Protein AF-A0A4P7UDT1-F1 (afdb_monomer_lite)

Organism: NCBI:txid402297

Foldseek 3Di:
DDDDDPPPDDPPDDDDPDDDDDDDWDQLVPPPDFAQFWKWFADPVGIDGQKGWRDRWDADPVRFIKTKMDGNVQVVVCVVVVDHGPIDIDGSRGMITD

Secondary structure (DSSP, 8-state):
------S-SSS--PPP--SPPP---EEGGG-S--TT-EEEEEETTEEEEEEEE-S--EE-TTS-EEEEEEEHHHHHHHHHH-PPP--EEEEGGGEEE-

Radius of gyration: 20.78 Å; chains: 1; bounding box: 38×53×63 Å

Sequence (98 aa):
MAGDEALGRDERRLPYFGAPPSRTPRLVVEEPTLRGKRVVLSRPHGFVYDVRAVSELWTNDDGHLCVEVVT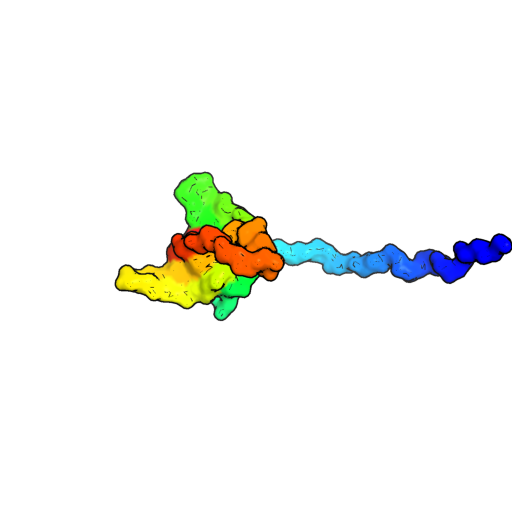EEEYFRWMFTQEQPTIVTYPARLVWVE

Structure (mmCIF, N/CA/C/O backbone):
data_AF-A0A4P7UDT1-F1
#
_entry.id   AF-A0A4P7UDT1-F1
#
loop_
_atom_site.group_PDB
_atom_site.id
_atom_site.type_symbol
_atom_site.label_atom_id
_atom_site.label_alt_id
_atom_site.label_comp_id
_atom_site.label_asym_id
_atom_site.label_entity_id
_atom_site.label_seq_id
_atom_site.pdbx_PDB_ins_code
_atom_site.Cartn_x
_atom_site.Cartn_y
_atom_site.Cartn_z
_atom_site.occupancy
_atom_site.B_iso_or_equiv
_atom_site.auth_seq_id
_atom_site.auth_comp_id
_atom_site.auth_asym_id
_atom_site.auth_atom_id
_atom_site.pdbx_PDB_model_num
ATOM 1 N N . MET A 1 1 ? 4.849 37.231 -45.504 1.00 44.09 1 MET A N 1
ATOM 2 C CA . MET A 1 1 ? 5.560 35.974 -45.201 1.00 44.09 1 MET A CA 1
ATOM 3 C C . MET A 1 1 ? 6.898 36.339 -44.578 1.00 44.09 1 MET A C 1
ATOM 5 O O . MET A 1 1 ? 7.850 36.570 -45.305 1.00 44.09 1 MET A O 1
ATOM 9 N N . ALA A 1 2 ? 6.934 36.507 -43.257 1.00 41.53 2 ALA A N 1
ATOM 10 C CA . ALA A 1 2 ? 8.158 36.715 -42.486 1.00 41.53 2 ALA A CA 1
ATOM 11 C C . ALA A 1 2 ? 8.116 35.673 -41.366 1.00 41.53 2 ALA A C 1
ATOM 13 O O . ALA A 1 2 ? 7.378 35.831 -40.396 1.00 41.53 2 ALA A O 1
ATOM 14 N N . GLY A 1 3 ? 8.765 34.537 -41.621 1.00 45.84 3 GLY A N 1
ATOM 15 C CA . GLY A 1 3 ? 8.861 33.421 -40.692 1.00 45.84 3 GLY A CA 1
ATOM 16 C C . GLY A 1 3 ? 9.952 33.693 -39.665 1.00 45.84 3 GLY A C 1
ATOM 17 O O . GLY A 1 3 ? 11.097 33.923 -40.026 1.00 45.84 3 GLY A O 1
ATOM 18 N N . ASP A 1 4 ? 9.549 33.758 -38.402 1.00 51.47 4 ASP A N 1
ATOM 19 C CA . ASP A 1 4 ? 9.953 32.806 -37.361 1.00 51.47 4 ASP A CA 1
ATOM 20 C C . ASP A 1 4 ? 11.408 32.280 -37.365 1.00 51.47 4 ASP A C 1
ATOM 22 O O . ASP A 1 4 ? 11.638 31.075 -37.358 1.00 51.47 4 ASP A O 1
ATOM 26 N N . GLU A 1 5 ? 12.414 33.160 -37.353 1.00 52.66 5 GLU A N 1
ATOM 27 C CA . GLU A 1 5 ? 13.832 32.751 -37.247 1.00 52.66 5 GLU A CA 1
ATOM 28 C C . GLU A 1 5 ? 14.544 33.241 -35.973 1.00 52.66 5 GLU A C 1
ATOM 30 O O . GLU A 1 5 ? 15.762 33.403 -35.951 1.00 52.66 5 GLU A O 1
ATOM 35 N N . ALA A 1 6 ? 13.816 33.440 -34.868 1.00 49.12 6 ALA A N 1
ATOM 36 C CA . ALA A 1 6 ? 14.423 33.919 -33.619 1.00 49.12 6 ALA A CA 1
ATOM 37 C C . ALA A 1 6 ? 14.121 33.098 -32.351 1.00 49.12 6 ALA A C 1
ATOM 39 O O . ALA A 1 6 ? 14.422 33.573 -31.263 1.00 49.12 6 ALA A O 1
ATOM 40 N N . LEU A 1 7 ? 13.642 31.848 -32.442 1.00 52.78 7 LEU A N 1
ATOM 41 C CA . LEU A 1 7 ? 13.769 30.886 -31.324 1.00 52.78 7 LEU A CA 1
ATOM 42 C C . LEU A 1 7 ? 15.093 30.105 -31.440 1.00 52.78 7 LEU A C 1
ATOM 44 O O . LEU A 1 7 ? 15.168 28.881 -31.596 1.00 52.78 7 LEU A O 1
ATOM 48 N N . GLY A 1 8 ? 16.180 30.874 -31.448 1.00 47.62 8 GLY A N 1
ATOM 49 C CA . GLY A 1 8 ? 17.544 30.414 -31.652 1.00 47.62 8 GLY A CA 1
ATOM 50 C C . GLY A 1 8 ? 18.122 29.699 -30.430 1.00 47.62 8 GLY A C 1
ATOM 51 O O . GLY A 1 8 ? 18.698 30.311 -29.543 1.00 47.62 8 GLY A O 1
ATOM 52 N N . ARG A 1 9 ? 18.077 28.368 -30.487 1.00 53.47 9 ARG A N 1
ATOM 53 C CA . ARG A 1 9 ? 19.122 27.429 -30.027 1.00 53.47 9 ARG A CA 1
ATOM 54 C C . ARG A 1 9 ? 19.406 27.202 -28.532 1.00 53.47 9 ARG A C 1
ATOM 56 O O . ARG A 1 9 ? 20.021 26.170 -28.276 1.00 53.47 9 ARG A O 1
ATOM 63 N N . ASP A 1 10 ? 18.948 28.024 -27.587 1.00 57.03 10 ASP A N 1
ATOM 64 C CA . ASP A 1 10 ? 19.366 27.889 -26.167 1.00 57.03 10 ASP A CA 1
ATOM 65 C C . ASP A 1 10 ? 18.245 27.573 -25.145 1.00 57.03 10 ASP A C 1
ATOM 67 O O . ASP A 1 10 ? 18.504 27.381 -23.965 1.00 57.03 10 ASP A O 1
ATOM 71 N N . GLU A 1 11 ? 16.984 27.433 -25.573 1.00 55.72 11 GLU A N 1
ATOM 72 C CA . GLU A 1 11 ? 15.851 27.204 -24.644 1.00 55.72 11 GLU A CA 1
ATOM 73 C C . GLU A 1 11 ? 15.430 25.732 -24.460 1.00 55.72 11 GLU A C 1
ATOM 75 O O . GLU A 1 11 ? 14.542 25.432 -23.667 1.00 55.72 11 GLU A O 1
ATOM 80 N N . ARG A 1 12 ? 16.017 24.771 -25.187 1.00 64.88 12 ARG A N 1
ATOM 81 C CA . ARG A 1 12 ? 15.441 23.407 -25.287 1.00 64.88 12 ARG A CA 1
ATOM 82 C C . ARG A 1 12 ? 16.254 22.276 -24.674 1.00 64.88 12 ARG A C 1
ATOM 84 O O . ARG A 1 12 ? 15.881 21.114 -24.834 1.00 64.88 12 ARG A O 1
AT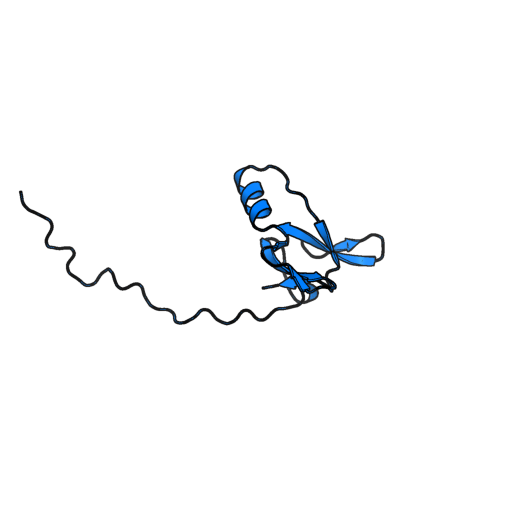OM 91 N N . ARG A 1 13 ? 17.342 22.563 -23.957 1.00 70.62 13 ARG A N 1
ATOM 92 C CA . ARG A 1 13 ? 18.051 21.512 -23.220 1.00 70.62 13 ARG A CA 1
ATOM 93 C C . ARG A 1 13 ? 17.503 21.440 -21.801 1.00 70.62 13 ARG A C 1
ATOM 95 O O . ARG A 1 13 ? 17.963 22.155 -20.919 1.00 70.62 13 ARG A O 1
ATOM 102 N N . LEU A 1 14 ? 16.507 20.572 -21.604 1.00 80.69 14 LEU A N 1
ATOM 103 C CA . LEU A 1 14 ? 15.998 20.264 -20.269 1.00 80.69 14 LEU A CA 1
ATOM 104 C C . LEU A 1 14 ? 17.175 19.882 -19.355 1.00 80.69 14 LEU A C 1
ATOM 106 O O . LEU A 1 14 ? 18.045 19.109 -19.783 1.00 80.69 14 LEU A O 1
ATOM 110 N N . PRO A 1 15 ? 17.236 20.425 -18.128 1.00 82.94 15 PRO A N 1
ATOM 111 C CA . PRO A 1 15 ? 18.303 20.096 -17.200 1.00 82.94 15 PRO A CA 1
ATOM 112 C C . PRO A 1 15 ? 18.291 18.592 -16.921 1.00 82.94 15 PRO A C 1
ATOM 114 O O . PRO A 1 15 ? 17.261 18.007 -16.586 1.00 82.94 15 PRO A O 1
ATOM 117 N N . TYR A 1 16 ? 19.451 17.957 -17.082 1.00 84.06 16 TYR A N 1
ATOM 118 C CA . TYR A 1 16 ? 19.631 16.569 -16.683 1.00 84.06 16 TYR A CA 1
ATOM 119 C C . TYR A 1 16 ? 19.961 16.523 -15.193 1.00 84.06 16 TYR A C 1
ATOM 121 O O . TYR A 1 16 ? 21.006 17.017 -14.773 1.00 84.06 16 TYR A O 1
ATOM 129 N N . PHE A 1 17 ? 19.077 15.915 -14.405 1.00 85.56 17 PHE A N 1
ATOM 130 C CA . PHE A 1 17 ? 19.215 15.815 -12.949 1.00 85.56 17 PHE A CA 1
ATOM 131 C C . PHE A 1 17 ? 19.909 14.530 -12.474 1.00 85.56 17 PHE A C 1
ATOM 133 O O . PHE A 1 17 ? 19.969 14.276 -11.275 1.00 85.56 17 PHE A O 1
ATOM 140 N N . GLY A 1 18 ? 20.443 13.714 -13.387 1.00 88.38 18 GLY A N 1
ATOM 141 C CA . GLY A 1 18 ? 20.952 12.387 -13.044 1.00 88.38 18 GLY A CA 1
ATOM 142 C C . GLY A 1 18 ? 19.872 11.305 -13.101 1.00 88.38 18 GLY A C 1
ATOM 143 O O . GLY A 1 18 ? 18.760 11.529 -13.581 1.00 88.38 18 GLY A O 1
ATOM 144 N N . ALA A 1 19 ? 20.221 10.113 -12.617 1.00 87.88 19 ALA A N 1
ATOM 145 C CA . ALA A 1 19 ? 19.252 9.047 -12.398 1.00 87.88 19 ALA A CA 1
ATOM 146 C C . ALA A 1 19 ? 18.496 9.298 -11.082 1.00 87.88 19 ALA A C 1
ATOM 148 O O . ALA A 1 19 ? 19.113 9.751 -10.112 1.00 87.88 19 ALA A O 1
ATOM 149 N N . PRO A 1 20 ? 17.188 8.993 -11.011 1.00 86.38 20 PRO A N 1
ATOM 150 C CA . PRO A 1 20 ? 16.486 9.003 -9.738 1.00 86.38 20 PRO A CA 1
ATOM 151 C C . PRO A 1 20 ? 17.167 8.024 -8.766 1.00 86.38 20 PRO A C 1
ATOM 153 O O . PRO A 1 20 ? 17.650 6.972 -9.198 1.00 86.38 20 PRO A O 1
ATOM 156 N N . PRO A 1 21 ? 17.217 8.348 -7.464 1.00 85.12 21 PRO A N 1
ATOM 157 C CA . PRO A 1 21 ? 17.770 7.437 -6.475 1.00 85.12 21 PRO A CA 1
ATOM 158 C C . PRO A 1 21 ? 16.983 6.122 -6.460 1.00 85.12 21 PRO A C 1
ATOM 160 O O . PRO A 1 21 ? 15.763 6.109 -6.654 1.00 85.12 21 PRO A O 1
ATOM 163 N N . SER A 1 22 ? 17.687 5.017 -6.207 1.00 83.75 22 SER A N 1
ATOM 164 C CA . SER A 1 22 ? 17.055 3.711 -6.041 1.00 83.75 22 SER A CA 1
ATOM 165 C C . SER A 1 22 ? 16.052 3.750 -4.893 1.00 83.75 22 SER A C 1
ATOM 167 O O . SER A 1 22 ? 16.335 4.258 -3.807 1.00 83.75 22 SER A O 1
ATOM 169 N N . ARG A 1 23 ? 14.878 3.182 -5.146 1.00 81.81 23 ARG A N 1
ATOM 170 C CA . ARG A 1 23 ? 13.829 2.989 -4.153 1.00 81.81 23 ARG A CA 1
ATOM 171 C C . ARG A 1 23 ? 14.212 1.837 -3.230 1.00 81.81 23 ARG A C 1
ATOM 173 O O . ARG A 1 23 ? 14.267 0.692 -3.674 1.00 81.81 23 ARG A O 1
ATOM 180 N N . THR A 1 24 ? 14.534 2.146 -1.976 1.00 86.44 24 THR A N 1
ATOM 181 C CA . THR A 1 24 ? 14.791 1.131 -0.946 1.00 86.44 24 THR A CA 1
ATOM 182 C C . THR A 1 24 ? 13.471 0.786 -0.265 1.00 86.44 24 THR A C 1
ATOM 184 O O . THR A 1 24 ? 12.924 1.667 0.406 1.00 86.44 24 THR A O 1
ATOM 187 N N . PRO A 1 25 ? 12.975 -0.460 -0.390 1.00 87.62 25 PRO A N 1
ATOM 188 C CA . PRO A 1 25 ? 11.735 -0.866 0.253 1.00 87.62 25 PRO A CA 1
ATOM 189 C C . PRO A 1 25 ? 11.831 -0.684 1.766 1.00 87.62 25 PRO A C 1
ATOM 191 O O . PRO A 1 25 ? 12.787 -1.152 2.387 1.00 87.62 25 PRO A O 1
ATOM 194 N N . ARG A 1 26 ? 10.835 -0.027 2.359 1.00 94.12 26 ARG A N 1
ATOM 195 C CA . ARG A 1 26 ? 10.711 0.132 3.819 1.00 94.12 26 ARG A CA 1
ATOM 196 C C . ARG A 1 26 ? 9.432 -0.520 4.299 1.00 94.12 26 ARG A C 1
ATOM 198 O O . ARG A 1 26 ? 8.422 -0.433 3.606 1.00 94.12 26 ARG A O 1
ATOM 205 N N . LEU A 1 27 ? 9.439 -1.157 5.466 1.00 95.62 27 LEU A N 1
ATOM 206 C CA . LEU A 1 27 ? 8.189 -1.674 6.020 1.00 95.62 27 LEU A CA 1
ATOM 207 C C . LEU A 1 27 ? 7.248 -0.506 6.314 1.00 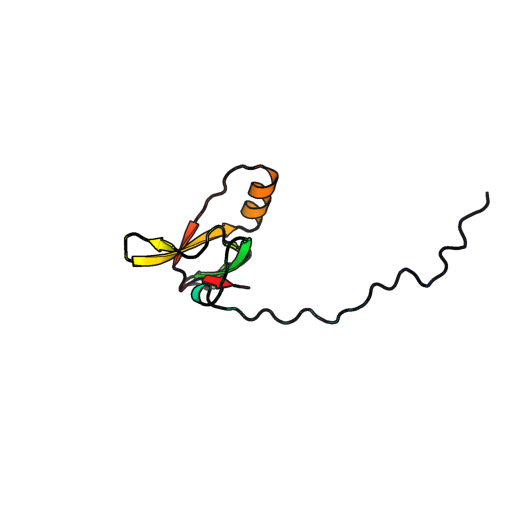95.62 27 LEU A C 1
ATOM 209 O O . LEU A 1 27 ? 7.672 0.519 6.842 1.00 95.62 27 LEU A O 1
ATOM 213 N N . VAL A 1 28 ? 5.955 -0.671 6.031 1.00 96.75 28 VAL A N 1
ATOM 214 C CA . VAL A 1 28 ? 4.976 0.409 6.260 1.00 96.75 28 VAL A CA 1
ATOM 215 C C . VAL A 1 28 ? 4.908 0.871 7.716 1.00 96.75 28 VAL A C 1
ATOM 217 O O . VAL A 1 28 ? 4.530 2.006 7.967 1.00 96.75 28 VAL A O 1
ATOM 220 N N . VAL A 1 29 ? 5.305 0.023 8.671 1.00 95.69 29 VAL A N 1
ATOM 221 C CA . VAL A 1 29 ? 5.339 0.356 10.108 1.00 95.69 29 VAL A CA 1
ATOM 222 C C . VAL A 1 29 ? 6.405 1.390 10.467 1.00 95.69 29 VAL A C 1
ATOM 224 O O . VAL A 1 29 ? 6.327 2.008 11.523 1.00 95.69 29 VAL A O 1
ATOM 227 N N . GLU A 1 30 ? 7.397 1.571 9.598 1.00 94.25 30 GLU A N 1
ATOM 228 C CA . GLU A 1 30 ? 8.483 2.541 9.757 1.00 94.25 30 GLU A CA 1
ATOM 229 C C . GLU A 1 30 ? 8.151 3.877 9.076 1.00 94.25 30 GLU A C 1
ATOM 231 O O . GLU A 1 30 ? 8.907 4.841 9.192 1.00 94.25 30 GLU A O 1
ATOM 236 N N . GLU A 1 31 ? 7.033 3.947 8.348 1.00 94.19 31 GLU A N 1
ATOM 237 C CA . GLU A 1 31 ? 6.663 5.112 7.560 1.00 94.19 31 GLU A CA 1
ATOM 238 C C . GLU A 1 31 ? 5.669 6.009 8.326 1.00 94.19 31 GLU A C 1
ATOM 240 O O . GLU A 1 31 ? 4.585 5.550 8.686 1.00 94.19 31 GLU A O 1
ATOM 245 N N . PRO A 1 32 ? 5.969 7.308 8.533 1.00 90.31 32 PRO A N 1
ATOM 246 C CA . PRO A 1 32 ? 5.107 8.197 9.321 1.00 90.31 32 PRO A CA 1
ATOM 247 C C . PRO A 1 32 ? 3.722 8.474 8.722 1.00 90.31 32 PRO A C 1
ATOM 249 O O . PRO A 1 32 ? 2.815 8.879 9.440 1.00 90.31 32 PRO A O 1
ATOM 252 N N . THR A 1 33 ? 3.584 8.350 7.400 1.00 95.75 33 THR A N 1
ATOM 253 C CA . THR A 1 33 ? 2.348 8.632 6.651 1.00 95.75 33 THR A CA 1
ATOM 254 C C . THR A 1 33 ? 2.216 7.656 5.495 1.00 95.75 33 THR A C 1
ATOM 256 O O . THR A 1 33 ? 3.191 7.439 4.777 1.00 95.75 33 THR A O 1
ATOM 259 N N . LEU A 1 34 ? 1.037 7.088 5.268 1.00 97.12 34 LEU A N 1
ATOM 260 C CA . LEU A 1 34 ? 0.844 6.066 4.235 1.00 97.12 34 LEU A CA 1
ATOM 261 C C . LEU A 1 34 ? -0.134 6.469 3.148 1.00 97.12 34 LEU A C 1
ATOM 263 O O . LEU A 1 34 ? 0.065 6.073 1.998 1.00 97.12 34 LEU A O 1
ATOM 267 N N . ARG A 1 35 ? -1.168 7.254 3.464 1.00 96.81 35 ARG A N 1
ATOM 268 C CA . ARG A 1 35 ? -2.228 7.545 2.497 1.00 96.81 35 ARG A CA 1
ATOM 269 C C . ARG A 1 35 ? -1.652 8.133 1.202 1.00 96.81 35 ARG A C 1
ATOM 271 O O . ARG A 1 35 ? -0.960 9.147 1.198 1.00 96.81 35 ARG A O 1
ATOM 278 N N . GLY A 1 36 ? -1.960 7.480 0.085 1.00 95.31 36 GLY A N 1
ATOM 279 C CA . GLY A 1 36 ? -1.518 7.845 -1.256 1.00 95.31 36 GLY A CA 1
ATOM 280 C C . GLY A 1 36 ? -0.134 7.326 -1.655 1.00 95.31 36 GLY A C 1
ATOM 281 O O . GLY A 1 36 ? 0.214 7.456 -2.828 1.00 95.31 36 GLY A O 1
ATOM 282 N N . LYS A 1 37 ? 0.655 6.720 -0.758 1.00 96.56 37 LYS A N 1
ATOM 283 C CA . LYS A 1 37 ? 1.964 6.146 -1.116 1.00 96.56 37 LYS A CA 1
ATOM 284 C C . LYS A 1 37 ? 1.815 4.857 -1.912 1.00 96.56 37 LYS A C 1
ATOM 286 O O . LYS A 1 37 ? 0.869 4.094 -1.715 1.00 96.56 37 LYS A O 1
ATOM 291 N N . ARG A 1 38 ? 2.779 4.626 -2.807 1.00 96.75 38 ARG A N 1
ATOM 292 C CA . ARG A 1 38 ? 2.934 3.349 -3.504 1.00 96.75 38 ARG A CA 1
ATOM 293 C C . ARG A 1 38 ? 3.468 2.318 -2.528 1.00 96.75 38 ARG A C 1
ATOM 295 O O . ARG A 1 38 ? 4.384 2.604 -1.754 1.00 96.75 38 ARG A O 1
ATOM 302 N N . VAL A 1 39 ? 2.872 1.140 -2.569 1.00 97.69 39 VAL A N 1
ATOM 303 C CA . VAL A 1 39 ? 3.246 0.027 -1.713 1.00 97.69 39 VAL A CA 1
ATOM 304 C C . VAL A 1 39 ? 3.358 -1.258 -2.517 1.00 97.69 39 VAL A C 1
ATOM 306 O O . VAL A 1 39 ? 2.710 -1.430 -3.547 1.00 97.69 39 VAL A O 1
ATOM 309 N N . VAL A 1 40 ? 4.162 -2.176 -2.004 1.00 97.50 40 VAL A N 1
ATOM 310 C CA . VAL A 1 40 ? 4.339 -3.531 -2.503 1.00 97.50 40 VAL A CA 1
ATOM 311 C C . VAL A 1 40 ? 3.772 -4.496 -1.475 1.00 97.50 40 VAL A C 1
ATOM 313 O O . VAL A 1 40 ? 4.095 -4.419 -0.285 1.00 97.50 40 VAL A O 1
ATOM 316 N N . LEU A 1 41 ? 2.942 -5.430 -1.932 1.00 97.88 41 LEU A N 1
ATOM 317 C CA . LEU A 1 41 ? 2.387 -6.477 -1.080 1.00 97.88 41 LEU A CA 1
ATOM 318 C C . LEU A 1 41 ? 3.231 -7.739 -1.202 1.00 97.88 41 LEU A C 1
ATOM 320 O O . LEU A 1 41 ? 3.409 -8.278 -2.293 1.00 97.88 41 LEU A O 1
ATOM 324 N N . SER A 1 42 ? 3.693 -8.257 -0.073 1.00 97.62 42 SER A N 1
ATOM 325 C CA . SER A 1 42 ? 4.287 -9.584 0.008 1.00 97.62 42 SER A CA 1
ATOM 326 C C . SER A 1 42 ? 3.183 -10.650 0.039 1.00 97.62 42 SER A C 1
ATOM 328 O O . SER A 1 42 ? 2.225 -10.577 0.820 1.00 97.62 42 SER A O 1
ATOM 330 N N . ARG A 1 43 ? 3.300 -11.649 -0.837 1.00 95.50 43 ARG A N 1
ATOM 331 C CA . ARG A 1 43 ? 2.422 -12.822 -0.951 1.00 95.50 43 ARG A CA 1
ATOM 332 C C . ARG A 1 43 ? 3.279 -14.094 -0.881 1.00 95.50 43 ARG A C 1
ATOM 334 O O . ARG A 1 43 ? 4.466 -14.041 -1.192 1.00 95.50 43 ARG A O 1
ATOM 341 N N . PRO A 1 44 ? 2.694 -15.265 -0.566 1.00 94.50 44 PRO A N 1
ATOM 342 C CA . PRO A 1 44 ? 3.452 -16.520 -0.502 1.00 94.50 44 PRO A CA 1
ATOM 343 C C . PRO A 1 44 ? 4.234 -16.874 -1.778 1.00 94.50 44 PRO A C 1
ATOM 345 O O . PRO A 1 44 ? 5.245 -17.560 -1.700 1.00 94.50 44 PRO A O 1
ATOM 348 N N . HIS A 1 45 ? 3.781 -16.398 -2.942 1.00 93.62 45 HIS A N 1
ATOM 349 C CA . HIS A 1 45 ? 4.354 -16.732 -4.251 1.00 93.62 45 HIS A CA 1
ATOM 350 C C . HIS A 1 45 ? 5.051 -15.545 -4.936 1.00 93.62 45 HIS A C 1
ATOM 352 O O . HIS A 1 45 ? 5.353 -15.627 -6.123 1.00 93.62 45 HIS A O 1
ATOM 358 N N . GLY A 1 46 ? 5.280 -14.433 -4.227 1.00 96.06 46 GLY A N 1
ATOM 359 C CA . GLY A 1 46 ? 5.965 -13.269 -4.789 1.00 96.06 46 GLY A CA 1
ATOM 360 C C . GLY A 1 46 ? 5.453 -11.931 -4.269 1.00 96.06 46 GLY A C 1
ATOM 361 O O . GLY A 1 46 ? 4.889 -11.837 -3.178 1.00 96.06 46 GLY A O 1
ATOM 362 N N . PHE A 1 47 ? 5.656 -10.891 -5.072 1.00 96.69 47 PHE A N 1
ATOM 363 C CA . PHE A 1 47 ? 5.305 -9.515 -4.741 1.00 96.69 47 PHE A CA 1
ATOM 364 C C . PHE A 1 47 ? 4.253 -8.971 -5.703 1.00 96.69 47 PHE A C 1
ATOM 366 O O . PHE A 1 47 ? 4.282 -9.267 -6.896 1.00 96.69 47 PHE A O 1
ATOM 373 N N . VAL A 1 48 ? 3.329 -8.175 -5.171 1.00 96.81 48 VAL A N 1
ATOM 374 C CA . VAL A 1 48 ? 2.338 -7.433 -5.956 1.00 96.81 48 VAL A CA 1
ATOM 375 C C . VAL A 1 48 ? 2.722 -5.963 -5.932 1.00 96.81 48 VAL A C 1
ATOM 377 O O . VAL A 1 48 ? 2.842 -5.381 -4.854 1.00 96.81 48 VAL A O 1
ATOM 380 N N . TYR A 1 49 ? 2.910 -5.402 -7.120 1.00 96.25 49 TYR A N 1
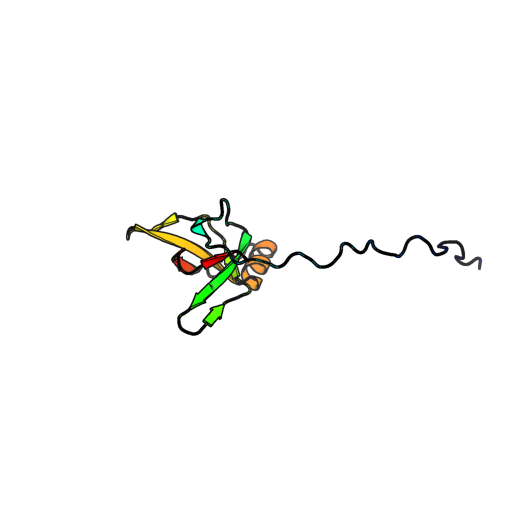ATOM 381 C CA . TYR A 1 49 ? 3.255 -4.003 -7.364 1.00 96.25 49 TYR A CA 1
ATOM 382 C C . TYR A 1 49 ? 2.027 -3.223 -7.837 1.00 96.25 49 TYR A C 1
ATOM 384 O O . TYR A 1 49 ? 0.948 -3.797 -7.982 1.00 96.25 49 TYR A O 1
ATOM 392 N N . ASP A 1 50 ? 2.206 -1.923 -8.079 1.00 96.50 50 ASP A N 1
ATOM 393 C CA . ASP A 1 50 ? 1.154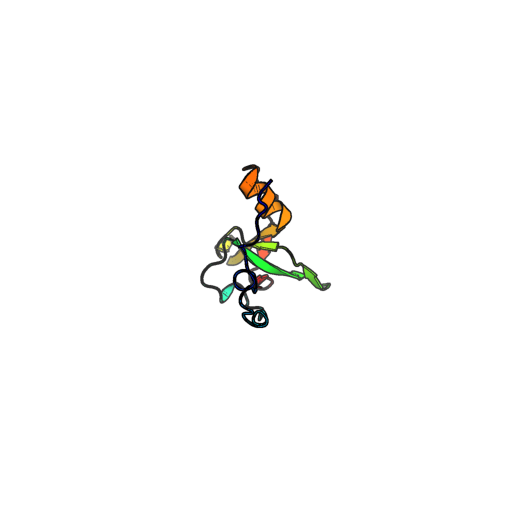 -1.023 -8.567 1.00 96.50 50 ASP A CA 1
ATOM 394 C C . ASP A 1 50 ? -0.062 -0.994 -7.631 1.00 96.50 50 ASP A C 1
ATOM 396 O O . ASP A 1 50 ? -1.218 -1.055 -8.044 1.00 96.50 50 ASP A O 1
ATOM 400 N N . VAL A 1 51 ? 0.224 -0.892 -6.332 1.00 97.88 51 VAL A N 1
ATOM 401 C CA . VAL A 1 51 ? -0.756 -0.778 -5.251 1.00 97.88 51 VAL A CA 1
ATOM 402 C C . VAL A 1 51 ? -0.515 0.528 -4.498 1.00 97.88 51 VAL A C 1
ATOM 404 O O . VAL A 1 51 ? 0.623 0.985 -4.359 1.00 97.88 51 VAL A O 1
ATOM 407 N N . ARG A 1 52 ? -1.585 1.147 -3.995 1.00 98.00 52 ARG A N 1
ATOM 408 C CA . ARG A 1 52 ? -1.517 2.343 -3.149 1.00 98.00 52 ARG A CA 1
ATOM 409 C C . ARG A 1 52 ? -2.225 2.139 -1.825 1.00 98.00 52 ARG A C 1
ATOM 411 O O . ARG A 1 52 ? -3.305 1.556 -1.778 1.00 98.00 52 ARG A O 1
ATOM 418 N N . ALA A 1 53 ? -1.627 2.665 -0.761 1.00 98.25 53 ALA A N 1
ATOM 419 C CA . ALA A 1 53 ? -2.278 2.741 0.538 1.00 98.25 53 ALA A CA 1
ATOM 420 C C . ALA A 1 53 ? -3.356 3.836 0.531 1.00 98.25 53 ALA A C 1
ATOM 422 O O . ALA A 1 53 ? -3.131 4.954 0.064 1.00 98.25 53 ALA A O 1
ATOM 423 N N . VAL A 1 54 ? -4.533 3.517 1.064 1.00 98.06 54 VAL A N 1
ATOM 424 C CA . VAL A 1 54 ? -5.683 4.430 1.186 1.00 98.06 54 VAL A CA 1
ATOM 425 C C . VAL A 1 54 ? -6.099 4.656 2.636 1.00 98.06 54 VAL A C 1
ATOM 427 O O . VAL A 1 54 ? -7.057 5.382 2.882 1.00 98.06 54 VAL A O 1
ATOM 430 N N . SER A 1 55 ? -5.348 4.118 3.595 1.00 98.00 55 SER A N 1
ATOM 431 C CA . SER A 1 55 ? -5.461 4.433 5.017 1.00 98.00 55 SER A CA 1
ATOM 432 C C . SER A 1 55 ? -4.087 4.709 5.626 1.00 98.00 55 SER A C 1
ATOM 434 O O . SER A 1 55 ? -3.053 4.380 5.044 1.00 98.00 55 SER A O 1
ATOM 436 N N . GLU A 1 56 ? -4.094 5.283 6.827 1.00 98.12 56 GLU A N 1
ATOM 437 C CA . GLU A 1 56 ? -2.961 5.151 7.746 1.00 98.12 56 GLU A CA 1
ATOM 438 C C . GLU A 1 56 ? -2.970 3.755 8.386 1.00 98.12 56 GLU A C 1
ATOM 440 O O . GLU A 1 56 ? -3.889 2.964 8.145 1.00 98.12 56 GLU A O 1
ATOM 445 N N . LEU A 1 57 ? -1.956 3.438 9.192 1.00 98.06 57 LEU A N 1
ATOM 446 C CA . LEU A 1 57 ? -1.961 2.208 9.983 1.00 98.06 57 LEU A CA 1
ATOM 447 C C . LEU A 1 57 ? -3.078 2.252 11.024 1.00 98.06 57 LEU A C 1
ATOM 449 O O . LEU A 1 57 ? -3.277 3.262 11.699 1.00 98.06 57 LEU A O 1
ATOM 453 N N . TRP A 1 58 ? -3.769 1.134 11.186 1.00 97.94 58 TRP A N 1
ATOM 454 C CA . TRP A 1 58 ? -4.789 0.956 12.211 1.00 97.94 58 TRP A CA 1
ATOM 455 C C . TRP A 1 58 ? -4.735 -0.463 12.764 1.00 97.94 58 TRP A C 1
ATOM 457 O O . TRP A 1 58 ? -4.218 -1.374 12.119 1.00 97.94 58 TRP A O 1
ATOM 467 N N . THR A 1 59 ? -5.242 -0.648 13.977 1.00 98.12 59 THR A N 1
ATOM 468 C CA . THR A 1 59 ? -5.298 -1.958 14.631 1.00 98.12 59 THR A CA 1
ATOM 469 C C . THR A 1 59 ? -6.696 -2.530 14.466 1.00 98.12 59 THR A C 1
ATOM 471 O O . THR A 1 59 ? -7.666 -1.851 14.800 1.00 98.12 59 THR A O 1
ATOM 474 N N . ASN A 1 60 ? -6.803 -3.750 13.945 1.00 96.56 60 ASN A N 1
ATOM 475 C CA . ASN A 1 60 ? -8.086 -4.433 13.815 1.00 96.56 60 ASN A CA 1
ATOM 476 C C . ASN A 1 60 ? -8.579 -5.013 15.154 1.00 96.56 60 ASN A C 1
ATOM 478 O O . ASN A 1 60 ? -7.865 -4.983 16.158 1.00 96.56 60 ASN A O 1
ATOM 482 N N . ASP A 1 61 ? -9.786 -5.579 15.150 1.00 96.56 61 ASP A N 1
ATOM 483 C CA . ASP A 1 61 ? -10.417 -6.151 16.349 1.00 96.56 61 ASP A CA 1
ATOM 484 C C . ASP A 1 61 ? -9.609 -7.311 16.968 1.00 96.56 61 ASP A C 1
ATOM 486 O O . ASP A 1 61 ? -9.695 -7.554 18.170 1.00 96.56 61 ASP A O 1
ATOM 490 N N . ASP A 1 62 ? -8.760 -7.976 16.174 1.00 96.00 62 ASP A N 1
ATOM 491 C CA . ASP A 1 62 ? -7.864 -9.054 16.616 1.00 96.00 62 ASP A CA 1
ATOM 492 C C . ASP A 1 62 ? -6.509 -8.546 17.155 1.00 96.00 62 ASP A C 1
ATOM 494 O O . ASP A 1 62 ? -5.638 -9.338 17.522 1.00 96.00 62 ASP A O 1
ATOM 498 N N . GLY A 1 63 ? -6.282 -7.229 17.187 1.00 96.44 63 GLY A N 1
ATOM 499 C CA . GLY A 1 63 ? -5.022 -6.637 17.643 1.00 96.44 63 GLY A CA 1
ATOM 500 C C . GLY A 1 63 ? -3.900 -6.637 16.596 1.00 96.44 63 GLY A C 1
ATOM 501 O O . GLY A 1 63 ? -2.737 -6.398 16.931 1.00 96.44 63 GLY A O 1
ATOM 502 N N . HIS A 1 64 ? -4.207 -6.900 15.327 1.00 96.88 64 HIS A N 1
ATOM 503 C CA . HIS A 1 64 ? -3.247 -6.863 14.229 1.00 96.88 64 HIS A CA 1
ATOM 504 C C . HIS A 1 64 ? -3.187 -5.487 13.572 1.00 96.88 64 HIS A C 1
ATOM 506 O O . HIS A 1 64 ? -4.207 -4.879 13.257 1.00 96.88 64 HIS A O 1
ATOM 512 N N . LEU A 1 65 ? -1.963 -5.019 13.317 1.00 98.00 65 LEU A N 1
ATOM 513 C CA . LEU A 1 65 ? -1.735 -3.785 12.578 1.00 98.00 65 LEU A CA 1
ATOM 514 C C . LEU A 1 65 ? -1.989 -4.009 11.083 1.00 98.00 65 LEU A C 1
ATOM 516 O O . LEU A 1 65 ? -1.412 -4.914 10.466 1.00 98.00 65 LEU A O 1
ATOM 520 N N . CYS A 1 66 ? -2.828 -3.162 10.507 1.00 98.44 66 CYS A N 1
ATOM 521 C CA . CYS A 1 66 ? -3.357 -3.271 9.160 1.00 98.44 66 CYS A CA 1
ATOM 522 C C . CYS A 1 66 ? -3.239 -1.948 8.400 1.00 98.44 66 CYS A C 1
ATOM 524 O O . CYS A 1 66 ? -3.105 -0.871 8.981 1.00 98.44 66 CYS A O 1
ATOM 526 N N . VAL A 1 67 ? -3.296 -2.055 7.076 1.00 98.44 67 VAL A N 1
ATOM 527 C CA . VAL A 1 67 ? -3.410 -0.936 6.142 1.00 98.44 67 VAL A CA 1
ATOM 528 C C . VAL A 1 67 ? -4.398 -1.318 5.048 1.00 98.44 67 VAL A C 1
ATOM 530 O O . VAL A 1 67 ? -4.433 -2.464 4.600 1.00 98.44 67 VAL A O 1
ATOM 533 N N . GLU A 1 68 ? -5.214 -0.367 4.627 1.00 98.56 68 GLU A N 1
ATOM 534 C CA . GLU A 1 68 ? -6.110 -0.519 3.491 1.00 98.56 68 GLU A CA 1
ATOM 535 C C . GLU A 1 68 ? -5.398 -0.112 2.208 1.00 98.56 68 GLU A C 1
ATOM 537 O O . GLU A 1 68 ? -4.709 0.912 2.151 1.00 98.56 68 GLU A O 1
ATOM 542 N N . VAL A 1 69 ? -5.576 -0.914 1.165 1.00 98.56 69 VAL A N 1
ATOM 543 C CA . VAL A 1 69 ? -4.9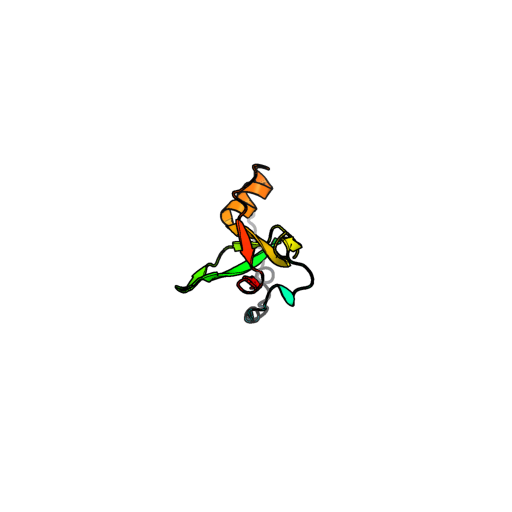19 -0.724 -0.122 1.00 98.56 69 VAL A CA 1
ATOM 544 C C . VAL A 1 69 ? -5.886 -0.904 -1.286 1.00 98.56 69 VAL A C 1
ATOM 546 O O . VAL A 1 69 ? -6.912 -1.573 -1.165 1.00 98.56 69 VAL A O 1
ATOM 549 N N . VAL A 1 70 ? -5.526 -0.319 -2.424 1.00 98.56 70 VAL A N 1
ATOM 550 C CA . VAL A 1 70 ? -6.212 -0.455 -3.719 1.00 98.56 70 VAL A CA 1
ATOM 551 C C . VAL A 1 70 ? -5.170 -0.580 -4.827 1.00 98.56 70 VAL A C 1
ATOM 553 O O . VAL A 1 70 ? -4.019 -0.174 -4.638 1.00 98.56 70 VAL A O 1
ATOM 556 N N . THR A 1 71 ? -5.549 -1.098 -5.994 1.00 98.00 71 THR A N 1
ATOM 557 C CA . THR A 1 71 ? -4.664 -1.016 -7.168 1.00 98.00 71 THR A CA 1
ATOM 558 C C . THR A 1 71 ? -4.434 0.445 -7.567 1.00 98.00 71 THR A C 1
ATOM 560 O O . THR A 1 71 ? -5.264 1.318 -7.311 1.00 98.00 71 THR A O 1
ATOM 563 N N . GLU A 1 72 ? -3.296 0.753 -8.187 1.00 97.44 72 GLU A N 1
ATOM 564 C CA . GLU A 1 72 ? -2.995 2.117 -8.625 1.00 97.44 72 GLU A CA 1
ATOM 565 C C . GLU A 1 72 ? -3.990 2.608 -9.689 1.00 97.44 72 GLU A C 1
ATOM 567 O O . GLU A 1 72 ? -4.397 3.771 -9.661 1.00 97.44 72 GLU A O 1
ATOM 572 N N . GLU A 1 73 ? -4.442 1.717 -10.574 1.00 97.69 73 GLU A N 1
ATOM 573 C CA . GLU A 1 73 ? -5.503 2.012 -11.538 1.00 97.69 73 GLU A CA 1
ATOM 574 C C . GLU A 1 73 ? -6.793 2.448 -10.827 1.00 97.69 73 GLU A C 1
ATOM 576 O O . GLU A 1 73 ? -7.340 3.514 -11.119 1.00 97.69 73 GLU A O 1
ATOM 581 N N . GLU A 1 74 ? -7.252 1.666 -9.846 1.00 98.00 74 GLU A N 1
ATOM 582 C CA . GLU A 1 74 ? -8.444 1.989 -9.061 1.00 98.00 74 GLU A CA 1
ATOM 583 C C . GLU A 1 74 ? -8.280 3.267 -8.241 1.00 98.00 74 GLU A C 1
ATOM 585 O O . GLU A 1 74 ? -9.236 4.033 -8.132 1.00 98.00 74 GLU A O 1
ATOM 590 N N . TYR A 1 75 ? -7.087 3.526 -7.697 1.00 97.56 75 TYR A N 1
ATOM 591 C CA . TYR A 1 75 ? -6.790 4.763 -6.977 1.00 97.56 75 TYR A CA 1
ATOM 592 C C . TYR A 1 75 ? -7.041 5.987 -7.860 1.00 97.56 75 TYR A C 1
ATOM 594 O O . TYR A 1 75 ? -7.738 6.919 -7.458 1.00 97.56 75 TYR A O 1
ATOM 602 N N . PHE A 1 76 ? -6.507 5.984 -9.084 1.00 96.75 76 PHE A N 1
ATOM 603 C CA . PHE A 1 76 ? -6.691 7.106 -10.000 1.00 96.75 76 PHE A CA 1
ATOM 604 C C . PHE A 1 76 ? -8.112 7.179 -10.550 1.00 96.75 76 PHE A C 1
ATOM 606 O O . PHE A 1 76 ? -8.681 8.271 -10.598 1.00 96.75 76 PHE A O 1
ATOM 613 N N . ARG A 1 77 ? -8.722 6.037 -10.899 1.00 97.94 77 ARG A N 1
ATOM 614 C CA . ARG A 1 77 ? -10.136 5.989 -11.293 1.00 97.94 77 ARG A CA 1
ATOM 615 C C . ARG A 1 77 ? -11.009 6.626 -10.216 1.00 97.94 77 ARG A C 1
ATOM 617 O O . ARG A 1 77 ? -11.819 7.491 -10.539 1.00 97.94 77 ARG A O 1
ATOM 624 N N . TRP A 1 78 ? -10.809 6.255 -8.953 1.00 97.62 78 TRP A N 1
ATOM 625 C CA . TRP A 1 78 ? -11.549 6.805 -7.820 1.00 97.62 78 TRP A CA 1
ATOM 626 C C . TRP A 1 78 ? -11.350 8.316 -7.682 1.00 97.62 78 TRP A C 1
ATOM 628 O O . TRP A 1 78 ? -12.330 9.048 -7.581 1.00 97.62 78 TRP A O 1
ATOM 638 N N . MET A 1 79 ? -10.112 8.810 -7.763 1.00 95.50 79 MET A N 1
ATOM 639 C CA . MET A 1 79 ? -9.823 10.249 -7.667 1.00 95.50 79 MET A CA 1
ATOM 640 C C . MET A 1 79 ? -10.567 11.087 -8.719 1.00 95.50 79 MET A C 1
ATOM 642 O O . MET A 1 79 ? -11.007 12.197 -8.418 1.00 95.50 79 MET A O 1
ATOM 646 N N . PHE A 1 80 ? -10.724 10.568 -9.940 1.00 96.44 80 PHE A N 1
ATOM 647 C CA . PHE A 1 80 ? -11.406 11.286 -11.021 1.00 96.44 80 PHE A CA 1
ATOM 648 C C . PHE A 1 80 ? -12.924 11.105 -11.021 1.00 96.44 80 PHE A C 1
ATOM 650 O O . PHE A 1 80 ? -13.649 12.048 -11.328 1.00 96.44 80 PHE A O 1
ATOM 657 N N . THR A 1 81 ? -13.409 9.908 -10.700 1.00 97.75 81 THR A N 1
ATOM 658 C CA . THR A 1 81 ? -14.838 9.561 -10.815 1.00 97.75 81 THR A CA 1
ATOM 659 C C . THR A 1 81 ? -15.606 9.721 -9.508 1.00 97.75 81 THR A C 1
ATOM 661 O O . THR A 1 81 ? -16.830 9.778 -9.529 1.00 97.75 81 THR A O 1
ATOM 664 N N . GLN A 1 82 ? -14.901 9.791 -8.375 1.00 96.50 82 GLN A N 1
ATOM 665 C CA . GLN A 1 82 ? -15.453 9.688 -7.020 1.00 96.50 82 GLN A CA 1
ATOM 666 C C . GLN A 1 82 ? -16.189 8.360 -6.746 1.00 96.50 82 GLN A C 1
ATOM 668 O O . GLN A 1 82 ? -16.808 8.204 -5.695 1.00 96.50 82 GLN A O 1
ATOM 673 N N . GLU A 1 83 ? -16.081 7.369 -7.639 1.00 96.94 83 GLU A N 1
ATOM 674 C CA . GLU A 1 83 ? -16.613 6.024 -7.427 1.00 96.94 83 GLU A CA 1
ATOM 675 C C . GLU A 1 83 ? -15.676 5.210 -6.537 1.00 96.94 83 GLU A C 1
ATOM 677 O O . GLU A 1 83 ? -14.490 5.057 -6.839 1.00 96.94 83 GLU A O 1
ATOM 682 N N . GLN A 1 84 ? -16.211 4.666 -5.443 1.00 95.19 84 GLN A N 1
ATOM 683 C CA . GLN A 1 84 ? -15.410 3.936 -4.467 1.00 95.19 84 GLN A CA 1
ATOM 684 C C . GLN A 1 84 ? -14.808 2.652 -5.080 1.00 95.19 84 GLN A C 1
ATOM 686 O O . GLN A 1 84 ? -15.528 1.881 -5.722 1.00 95.19 84 GLN A O 1
ATOM 691 N N . PRO A 1 85 ? -13.499 2.404 -4.896 1.00 97.00 85 PRO A N 1
ATOM 692 C CA . PRO A 1 85 ? -12.835 1.209 -5.400 1.00 97.00 85 PRO A CA 1
ATOM 693 C C . PRO A 1 85 ? -13.050 0.010 -4.471 1.00 97.00 85 PRO A C 1
ATOM 695 O O . PRO A 1 85 ? -13.565 0.149 -3.358 1.00 97.00 85 PRO A O 1
ATOM 698 N N . THR A 1 86 ? -12.592 -1.171 -4.895 1.00 96.56 86 THR A N 1
ATOM 699 C CA . THR A 1 86 ? -12.536 -2.324 -3.991 1.00 96.56 86 THR A CA 1
ATOM 700 C C . THR A 1 86 ? -11.349 -2.162 -3.051 1.00 96.56 86 THR A C 1
ATOM 702 O O . THR A 1 86 ? -10.199 -2.365 -3.431 1.00 96.56 86 THR A O 1
ATOM 705 N N . ILE A 1 87 ? -11.628 -1.785 -1.806 1.00 98.00 87 ILE A N 1
ATOM 706 C CA . ILE A 1 87 ? -10.603 -1.634 -0.776 1.00 98.00 87 ILE A CA 1
ATOM 707 C C . ILE A 1 87 ? -10.286 -3.000 -0.169 1.00 98.00 87 ILE A C 1
ATOM 709 O O . ILE A 1 87 ? -11.183 -3.749 0.220 1.00 98.00 87 ILE A O 1
ATOM 713 N N . VAL A 1 88 ? -8.996 -3.316 -0.068 1.00 97.81 88 VAL A N 1
ATOM 714 C CA . VAL A 1 88 ? -8.505 -4.555 0.539 1.00 97.81 88 VAL A CA 1
ATOM 715 C C . VAL A 1 88 ? -7.685 -4.224 1.778 1.00 97.81 88 VAL A C 1
ATOM 717 O O . VAL A 1 88 ? -6.722 -3.465 1.713 1.00 97.81 88 VAL A O 1
ATOM 720 N N . THR A 1 89 ? -8.023 -4.844 2.904 1.00 98.19 89 THR A N 1
ATOM 721 C CA . THR A 1 89 ? -7.227 -4.750 4.132 1.00 98.19 89 THR A CA 1
ATOM 722 C C . THR A 1 89 ? -6.061 -5.727 4.091 1.00 98.19 89 THR A C 1
ATOM 724 O O . THR A 1 89 ? -6.229 -6.908 3.779 1.00 98.19 89 THR A O 1
ATOM 727 N N . TYR A 1 90 ? -4.872 -5.246 4.445 1.00 97.94 90 TYR A N 1
ATOM 728 C CA . TYR A 1 90 ? -3.643 -6.022 4.427 1.00 97.94 90 TYR A CA 1
ATOM 729 C C . TYR A 1 90 ? -2.891 -5.944 5.762 1.00 97.94 90 TYR A C 1
ATOM 731 O O . TYR A 1 90 ? -2.782 -4.857 6.333 1.00 97.94 90 TYR A O 1
ATOM 739 N N . PRO A 1 91 ? -2.327 -7.056 6.278 1.00 97.69 91 PRO A N 1
ATOM 740 C CA . PRO A 1 91 ? -1.472 -7.012 7.461 1.00 97.69 91 PRO A CA 1
ATOM 741 C C . PRO A 1 91 ? -0.223 -6.170 7.191 1.00 97.69 91 PRO A C 1
ATOM 743 O O . PRO A 1 91 ? 0.528 -6.469 6.261 1.00 97.69 91 PRO A O 1
ATOM 746 N N . ALA A 1 92 ? 0.050 -5.175 8.035 1.00 97.75 92 ALA A N 1
ATOM 747 C CA . ALA A 1 92 ? 1.138 -4.212 7.845 1.00 97.75 92 ALA A CA 1
ATOM 748 C C . ALA A 1 92 ? 2.516 -4.885 7.697 1.00 97.75 92 ALA A C 1
ATOM 750 O O . ALA A 1 92 ? 3.338 -4.469 6.889 1.00 97.75 92 ALA A O 1
ATOM 751 N N . ARG A 1 93 ? 2.746 -6.005 8.397 1.00 96.69 93 ARG A N 1
ATOM 752 C CA . ARG A 1 93 ? 3.987 -6.802 8.303 1.00 96.69 93 ARG A CA 1
ATOM 753 C C . ARG A 1 93 ? 4.269 -7.401 6.914 1.00 96.69 93 ARG A C 1
ATOM 755 O O . ARG A 1 93 ? 5.338 -7.963 6.708 1.00 96.69 93 ARG A O 1
ATOM 762 N N . LEU A 1 94 ? 3.295 -7.372 6.003 1.00 97.62 94 LEU A N 1
ATOM 763 C CA . LEU A 1 94 ? 3.406 -7.874 4.631 1.00 97.62 94 LEU A CA 1
ATOM 764 C C . LEU A 1 94 ? 3.385 -6.742 3.594 1.00 97.62 94 LEU A C 1
ATOM 766 O O . LEU A 1 94 ? 3.256 -7.030 2.406 1.00 97.62 94 LEU A O 1
ATOM 770 N N . VAL A 1 95 ? 3.488 -5.479 4.014 1.00 98.19 95 VAL A N 1
ATOM 771 C CA . VAL A 1 95 ? 3.407 -4.316 3.124 1.00 98.19 95 VAL A CA 1
ATOM 772 C C . VAL A 1 95 ? 4.673 -3.475 3.236 1.00 98.19 95 VAL A C 1
ATOM 774 O O . VAL A 1 95 ? 5.166 -3.200 4.331 1.00 98.19 95 VAL A O 1
ATOM 777 N N . TRP A 1 96 ? 5.182 -3.052 2.084 1.00 97.75 96 TRP A N 1
ATOM 778 C CA . TRP A 1 96 ? 6.409 -2.274 1.956 1.00 97.75 96 TRP A CA 1
ATOM 779 C C . TRP A 1 96 ? 6.134 -1.007 1.157 1.00 97.75 96 TRP A C 1
ATOM 781 O O . TRP A 1 96 ? 5.460 -1.080 0.141 1.00 97.75 96 TRP A O 1
ATOM 791 N N . VAL A 1 97 ? 6.641 0.142 1.581 1.00 96.62 97 VAL A N 1
ATOM 792 C CA . VAL A 1 97 ? 6.625 1.376 0.785 1.00 96.62 97 VAL A CA 1
ATOM 793 C C . VAL A 1 97 ? 7.680 1.267 -0.314 1.00 96.62 97 VAL A C 1
ATOM 795 O O . VAL A 1 97 ? 8.802 0.839 -0.030 1.00 96.62 97 VAL A O 1
ATOM 798 N N . GLU A 1 98 ? 7.314 1.646 -1.544 1.00 91.50 98 GLU A N 1
ATOM 799 C CA . GLU A 1 98 ? 8.266 1.831 -2.654 1.00 91.50 98 GLU A CA 1
ATOM 800 C C . GLU A 1 98 ? 9.100 3.108 -2.491 1.00 91.50 98 GLU A C 1
ATOM 802 O O . GLU A 1 98 ? 8.519 4.194 -2.264 1.00 91.50 98 GLU A O 1
#

pLDDT: mean 89.57, std 15.21, range [41.53, 98.56]